Protein AF-A0A261R756-F1 (afdb_monomer_lite)

Radius of gyration: 45.89 Å; chains: 1; bounding box: 58×27×134 Å

pLDDT: mean 77.98, std 18.84, range [39.12, 98.19]

Secondary structure (DSSP, 8-state):
--------SSSSSTTS--S-----PPP--------------------HHHH-------TT----HHHHHHHHHHHHHHHHHH---PPP-

Sequence (89 aa):
MLSINGARAVSIVAALALSGCAVTQPPRSEPQTLEPEVVVKTRIIDRSCTWFKPVYLLPTDVLGDPTAKTIVGNNEAGVQHCGWKPPSR

Foldseek 3Di:
DDDDDDDDPPPPPPPPPPPDPPPPPDPPDDPPPCDPDDDDDDDDDDCCLVPDDQDDDDPPDDDDPVVVVVSVVSQVVCVVPNVHDDDDD

Structure (mmCIF, N/CA/C/O backbone):
data_AF-A0A261R756-F1
#
_entry.id   AF-A0A261R756-F1
#
loop_
_atom_site.group_PDB
_atom_site.id
_atom_site.type_symbol
_atom_site.label_atom_id
_atom_site.label_alt_id
_atom_site.label_comp_id
_atom_site.label_asym_id
_atom_site.label_entity_id
_atom_site.label_seq_id
_atom_site.pdbx_PDB_ins_code
_atom_site.Cartn_x
_atom_site.Cartn_y
_atom_site.Cartn_z
_atom_site.occupancy
_atom_site.B_iso_or_equiv
_atom_site.auth_seq_id
_atom_site.auth_comp_id
_atom_site.auth_asym_id
_atom_site.auth_atom_id
_atom_site.pdbx_PDB_model_num
ATOM 1 N N . MET A 1 1 ? -24.643 -12.691 113.644 1.00 47.16 1 MET A N 1
ATOM 2 C CA . MET A 1 1 ? -26.031 -13.155 113.411 1.00 47.16 1 MET A CA 1
ATOM 3 C C . MET A 1 1 ? -26.985 -12.024 113.784 1.00 47.16 1 MET A C 1
ATOM 5 O O . MET A 1 1 ? -26.633 -11.281 114.688 1.00 47.16 1 MET A O 1
ATOM 9 N N . LEU A 1 2 ? -28.144 -11.954 113.105 1.00 39.50 2 LEU A N 1
ATOM 10 C CA . LEU A 1 2 ? -29.199 -10.909 113.073 1.00 39.50 2 LEU A CA 1
ATOM 11 C C . LEU A 1 2 ? -28.895 -9.663 112.209 1.00 39.50 2 LEU A C 1
ATOM 13 O O . LEU A 1 2 ? -27.780 -9.174 112.246 1.00 39.50 2 LEU A O 1
ATOM 17 N N . SER A 1 3 ? -29.823 -9.013 111.495 1.00 39.12 3 SER A N 1
ATOM 18 C CA . SER A 1 3 ? -31.182 -9.301 110.983 1.00 39.12 3 SER A CA 1
ATOM 19 C C . SER A 1 3 ? -31.779 -7.966 110.479 1.00 39.12 3 SER A C 1
ATOM 21 O O . SER A 1 3 ? -31.753 -7.005 111.234 1.00 39.12 3 SER A O 1
ATOM 23 N N . ILE A 1 4 ? -32.350 -7.971 109.262 1.00 55.34 4 ILE A N 1
ATOM 24 C CA . ILE A 1 4 ? -33.479 -7.175 108.700 1.00 55.34 4 ILE A CA 1
ATOM 25 C C . ILE A 1 4 ? -33.464 -5.622 108.802 1.00 55.34 4 ILE A C 1
ATOM 27 O O . ILE A 1 4 ? -33.353 -5.066 109.886 1.00 55.34 4 ILE A O 1
ATOM 31 N N . ASN A 1 5 ? -33.717 -4.951 107.655 1.00 45.09 5 ASN A N 1
ATOM 32 C CA . ASN A 1 5 ? -34.586 -3.763 107.393 1.00 45.09 5 ASN A CA 1
ATOM 33 C C . ASN A 1 5 ? -33.970 -2.888 106.268 1.00 45.09 5 ASN A C 1
ATOM 35 O O . ASN A 1 5 ? -32.771 -2.669 106.264 1.00 45.09 5 ASN A O 1
ATOM 39 N N . GLY A 1 6 ? -34.663 -2.334 105.270 1.00 43.44 6 GLY A N 1
ATOM 40 C CA . GLY A 1 6 ? -36.092 -2.170 105.045 1.00 43.44 6 GLY A CA 1
ATOM 41 C C . GLY A 1 6 ? -36.362 -1.856 103.566 1.00 43.44 6 GLY A C 1
ATOM 42 O O . GLY A 1 6 ? -35.937 -0.840 103.021 1.00 43.44 6 GLY A O 1
ATOM 43 N N . ALA A 1 7 ? -37.096 -2.760 102.926 1.00 52.25 7 ALA A N 1
ATOM 44 C CA . ALA A 1 7 ? -37.528 -2.724 101.536 1.00 52.25 7 ALA A CA 1
ATOM 45 C C . ALA A 1 7 ? -38.689 -1.733 101.299 1.00 52.25 7 ALA A C 1
ATOM 47 O O . ALA A 1 7 ? -39.801 -2.142 100.974 1.00 52.25 7 ALA A O 1
ATOM 48 N N . ARG A 1 8 ? -38.4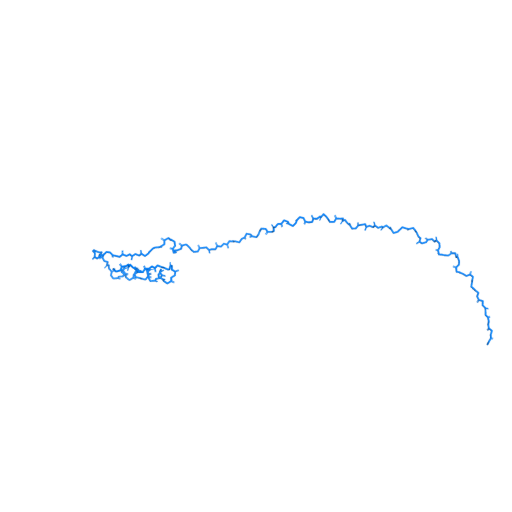74 -0.424 101.496 1.00 51.06 8 ARG A N 1
ATOM 49 C CA . ARG A 1 8 ? -39.556 0.583 101.380 1.00 51.06 8 ARG A CA 1
ATOM 50 C C . ARG A 1 8 ? -39.283 1.773 100.457 1.00 51.06 8 ARG A C 1
ATOM 52 O O . ARG A 1 8 ? -40.012 2.753 100.516 1.00 51.06 8 ARG A O 1
ATOM 59 N N . ALA A 1 9 ? -38.299 1.684 99.565 1.00 47.06 9 ALA A N 1
ATOM 60 C CA . ALA A 1 9 ? -37.992 2.769 98.623 1.00 47.06 9 ALA A CA 1
ATOM 61 C C . ALA A 1 9 ? -38.173 2.390 97.140 1.00 47.06 9 ALA A C 1
ATOM 63 O O . ALA A 1 9 ? -37.657 3.078 96.269 1.00 47.06 9 ALA A O 1
ATOM 64 N N . VAL A 1 10 ? -38.875 1.293 96.830 1.00 54.25 10 VAL A N 1
ATOM 65 C CA . VAL A 1 10 ? -38.903 0.734 95.459 1.00 54.25 10 VAL A CA 1
ATOM 66 C C . VAL A 1 10 ? -40.190 1.063 94.678 1.00 54.25 10 VAL A C 1
ATOM 68 O O . VAL A 1 10 ? -40.276 0.760 93.495 1.00 54.25 10 VAL A O 1
ATOM 71 N N . SER A 1 11 ? -41.191 1.731 95.267 1.00 54.12 11 SER A N 1
ATOM 72 C CA . SER A 1 11 ? -42.540 1.762 94.660 1.00 54.12 11 SER A CA 1
ATOM 73 C C . SER A 1 11 ? -43.012 3.035 93.942 1.00 54.12 11 SER A C 1
ATOM 75 O O . SER A 1 11 ? -44.113 2.987 93.408 1.00 54.12 11 SER A O 1
ATOM 77 N N . ILE A 1 12 ? -42.278 4.157 93.860 1.00 53.47 12 ILE A N 1
ATOM 78 C CA . ILE A 1 12 ? -42.857 5.403 93.276 1.00 53.47 12 ILE A CA 1
ATOM 79 C C . ILE A 1 12 ? -41.918 6.142 92.302 1.00 53.47 12 ILE A C 1
ATOM 81 O O . ILE A 1 12 ? -41.966 7.358 92.185 1.00 53.47 12 ILE A O 1
ATOM 85 N N . VAL A 1 13 ? -41.044 5.440 91.571 1.00 53.06 13 VAL A N 1
ATOM 8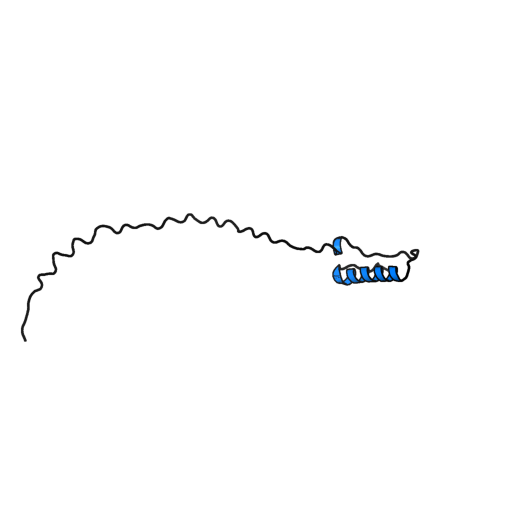6 C CA . VAL A 1 13 ? -40.244 6.086 90.494 1.00 53.06 13 VAL A CA 1
ATOM 87 C C . VAL A 1 13 ? -40.386 5.384 89.134 1.00 53.06 13 VAL A C 1
ATOM 89 O O . VAL A 1 13 ? -39.993 5.926 88.108 1.00 53.06 13 VAL A O 1
ATOM 92 N N . ALA A 1 14 ? -41.039 4.221 89.067 1.00 52.06 14 ALA A N 1
ATOM 93 C CA . ALA A 1 14 ? -41.095 3.412 87.845 1.00 52.06 14 ALA A CA 1
ATOM 94 C C . ALA A 1 14 ? -42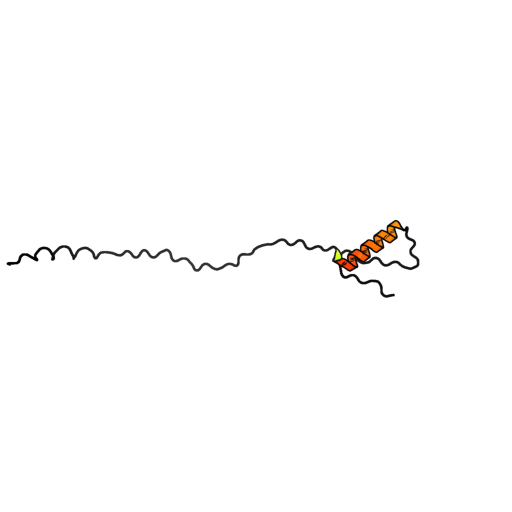.293 3.697 86.908 1.00 52.06 14 ALA A C 1
ATOM 96 O O . ALA A 1 14 ? -42.481 2.967 85.940 1.00 52.06 14 ALA A O 1
ATOM 97 N N . ALA A 1 15 ? -43.112 4.726 87.165 1.00 54.31 15 ALA A N 1
ATOM 98 C CA . ALA A 1 15 ? -44.366 4.948 86.424 1.00 54.31 15 ALA A CA 1
ATOM 99 C C . ALA A 1 15 ? -44.354 6.119 85.416 1.00 54.31 15 ALA A C 1
ATOM 101 O O . ALA A 1 15 ? -45.367 6.359 84.768 1.00 54.31 15 ALA A O 1
ATOM 102 N N . LEU A 1 16 ? -43.241 6.847 85.246 1.00 55.28 16 LEU A N 1
ATOM 103 C CA . LEU A 1 16 ? -43.196 8.069 84.416 1.00 55.28 16 LEU A CA 1
ATOM 104 C C . LEU A 1 16 ? -42.345 7.965 83.134 1.00 55.28 16 LEU A C 1
ATOM 106 O O . LEU A 1 16 ? -42.130 8.972 82.470 1.00 55.28 16 LEU A O 1
ATOM 110 N N . ALA A 1 17 ? -41.884 6.774 82.740 1.00 57.25 17 ALA A N 1
ATOM 111 C CA . ALA A 1 17 ? -40.939 6.611 81.623 1.00 57.25 17 ALA A CA 1
ATOM 112 C C . ALA A 1 17 ? -41.525 5.950 80.355 1.00 57.25 17 ALA A C 1
ATOM 114 O O . ALA A 1 17 ? -40.794 5.304 79.611 1.00 57.25 17 ALA A O 1
ATOM 115 N N . LEU A 1 18 ? -42.833 6.076 80.099 1.00 56.47 18 LEU A N 1
ATOM 116 C CA . LEU A 1 18 ? -43.505 5.412 78.963 1.00 56.47 18 LEU A CA 1
ATOM 117 C C . LEU A 1 18 ? -44.185 6.369 77.967 1.00 56.47 18 LEU A C 1
ATOM 119 O O . LEU A 1 18 ? -45.069 5.954 77.222 1.00 56.47 18 LEU A O 1
ATOM 123 N N . SER A 1 19 ? -43.762 7.634 77.884 1.00 60.16 19 SER A N 1
ATOM 124 C CA . SER A 1 19 ? -44.191 8.525 76.798 1.00 60.16 19 SER A CA 1
ATOM 125 C C . SER A 1 19 ? -43.129 8.635 75.698 1.00 60.16 19 SER A C 1
ATOM 127 O O . SER A 1 19 ? -42.207 9.441 75.790 1.00 60.16 19 SER A O 1
ATOM 129 N N . GLY A 1 20 ? -43.322 7.855 74.630 1.00 56.91 20 GLY A N 1
ATOM 130 C CA . GLY A 1 20 ? -42.996 8.270 73.263 1.00 56.91 20 GLY A CA 1
ATOM 131 C C . GLY A 1 20 ? -41.642 7.842 72.694 1.00 56.91 20 GLY A C 1
ATOM 132 O O . GLY A 1 20 ? -40.731 8.655 72.578 1.00 56.91 20 GLY A O 1
ATOM 133 N N . CYS A 1 21 ? -41.551 6.619 72.166 1.00 60.53 21 CYS A N 1
ATOM 134 C CA . CYS A 1 21 ? -40.658 6.380 71.033 1.00 60.53 21 CYS A CA 1
ATOM 135 C C . CYS A 1 21 ? -41.279 7.062 69.806 1.00 60.53 21 CYS A C 1
ATOM 137 O O . CYS A 1 21 ? -42.167 6.502 69.166 1.00 60.53 21 CYS A O 1
ATOM 139 N N . ALA A 1 22 ? -40.840 8.277 69.481 1.00 59.22 22 ALA A N 1
ATOM 140 C CA . ALA A 1 22 ? -41.040 8.808 68.141 1.00 59.22 22 ALA A CA 1
ATOM 141 C C . ALA A 1 22 ? -40.227 7.925 67.184 1.00 59.22 22 ALA A C 1
ATOM 143 O O . ALA A 1 22 ? -39.002 8.017 67.122 1.00 59.22 22 ALA A O 1
ATOM 144 N N . VAL A 1 23 ? -40.904 7.010 66.486 1.00 59.66 23 VAL A N 1
ATOM 145 C CA . VAL A 1 23 ? -40.310 6.288 65.362 1.00 59.66 23 VAL A CA 1
ATOM 146 C C . VAL A 1 23 ? -40.149 7.312 64.238 1.00 59.66 23 VAL A C 1
ATOM 148 O O . VAL A 1 23 ? -41.070 7.623 63.488 1.00 59.66 23 VAL A O 1
ATOM 151 N N . THR A 1 24 ? -38.973 7.924 64.166 1.00 59.81 24 THR A N 1
ATOM 152 C CA . THR A 1 24 ? -38.566 8.666 62.976 1.00 59.81 24 THR A CA 1
ATOM 153 C C . THR A 1 24 ? -38.252 7.612 61.926 1.00 59.81 24 THR A C 1
ATOM 155 O O . THR A 1 24 ? -37.178 7.012 61.944 1.00 59.81 24 THR A O 1
ATOM 158 N N . GLN A 1 25 ? -39.212 7.307 61.048 1.00 63.41 25 GLN A N 1
ATOM 159 C CA . GLN A 1 25 ? -38.902 6.509 59.866 1.00 63.41 25 GLN A CA 1
ATOM 160 C C . GLN A 1 25 ? -37.819 7.264 59.078 1.00 63.41 25 GLN A C 1
ATOM 162 O O . GLN A 1 25 ? -38.007 8.455 58.810 1.00 63.41 25 GLN A O 1
ATOM 167 N N . PRO A 1 26 ? -36.692 6.626 58.709 1.00 65.56 26 PRO A N 1
ATOM 168 C CA . PRO A 1 26 ? -35.794 7.228 57.737 1.00 65.56 26 PRO A CA 1
ATOM 169 C C . PRO A 1 26 ? -36.602 7.534 56.468 1.00 65.56 26 PRO A C 1
ATOM 171 O O . PRO A 1 26 ? -37.544 6.789 56.163 1.00 65.56 26 PRO A O 1
ATOM 174 N N . PRO A 1 27 ? -36.290 8.626 55.747 1.00 58.91 27 PRO A N 1
ATOM 175 C CA . PRO A 1 27 ? -36.960 8.924 54.491 1.00 58.91 27 PRO A CA 1
ATOM 176 C C . PRO A 1 27 ? -36.917 7.668 53.623 1.00 58.91 27 PRO A C 1
ATOM 178 O O . PRO A 1 27 ? -35.848 7.100 53.397 1.00 58.91 27 PRO A O 1
ATOM 181 N N . ARG A 1 28 ? -38.099 7.191 53.216 1.00 57.81 28 ARG A N 1
ATOM 182 C CA . ARG A 1 28 ? -38.237 6.088 52.266 1.00 57.81 28 ARG A CA 1
ATOM 183 C C . ARG A 1 28 ? -37.471 6.511 51.020 1.00 57.81 28 ARG A C 1
ATOM 185 O O . ARG A 1 28 ? -37.931 7.386 50.294 1.00 57.81 28 ARG A O 1
ATOM 192 N N . SER A 1 29 ? -36.303 5.916 50.807 1.00 63.47 29 SER A N 1
ATOM 193 C CA . SER A 1 29 ? -35.603 5.986 49.537 1.00 63.47 29 SER A CA 1
ATOM 194 C C . SER A 1 29 ? -36.572 5.470 48.480 1.00 63.47 29 SER A C 1
ATOM 196 O O . SER A 1 29 ? -37.075 4.347 48.590 1.00 63.47 29 SER A O 1
ATOM 198 N N . GLU A 1 30 ? -36.891 6.310 47.496 1.00 66.44 30 GLU A N 1
ATOM 199 C CA . GLU A 1 30 ? -37.533 5.843 46.272 1.00 66.44 30 GLU A CA 1
ATOM 200 C C . GLU A 1 30 ? -36.732 4.653 45.724 1.00 66.44 30 GLU A C 1
ATOM 202 O O . GLU A 1 30 ? -35.500 4.635 45.860 1.00 66.44 30 GLU A O 1
ATOM 207 N N . PRO A 1 31 ? -37.392 3.643 45.130 1.00 61.09 31 PRO A N 1
ATOM 208 C CA . PRO A 1 31 ? -36.691 2.625 44.370 1.00 61.09 31 PRO A CA 1
ATOM 209 C C . PRO A 1 31 ? -35.820 3.345 43.345 1.00 61.09 31 PRO A C 1
ATOM 211 O O . PRO A 1 31 ? -36.337 4.008 42.449 1.00 61.09 31 PRO A O 1
ATOM 214 N N . GLN A 1 32 ? -34.503 3.270 43.521 1.00 62.81 32 GLN A N 1
ATOM 215 C CA . GLN A 1 32 ? -33.563 3.797 42.550 1.00 62.81 32 GLN A CA 1
ATOM 216 C C . GLN A 1 32 ? -33.800 3.009 41.267 1.00 62.81 32 GLN A C 1
ATOM 218 O O . GLN A 1 32 ? -33.436 1.835 41.174 1.00 62.81 32 GLN A O 1
ATOM 223 N N . THR A 1 33 ? -34.480 3.629 40.306 1.00 62.81 33 THR A N 1
ATOM 224 C CA . THR A 1 33 ? -34.507 3.146 38.933 1.00 62.81 33 THR A CA 1
ATOM 225 C C . THR A 1 33 ? -33.048 3.034 38.514 1.00 62.81 33 THR A C 1
ATOM 227 O O . THR A 1 33 ? -32.352 4.040 38.406 1.00 62.81 33 THR A O 1
ATOM 230 N N . LEU A 1 34 ? -32.563 1.800 38.378 1.00 68.62 34 LEU A N 1
ATOM 231 C CA . LEU A 1 34 ? -31.242 1.488 37.847 1.00 68.62 34 LEU A CA 1
ATOM 232 C C . LEU A 1 34 ? -31.252 1.872 36.365 1.00 68.62 34 LEU A C 1
ATOM 234 O O . LEU A 1 34 ? -31.447 1.023 35.496 1.00 68.62 34 LEU A O 1
ATOM 238 N N . GLU A 1 35 ? -31.132 3.164 36.072 1.00 75.75 35 GLU A N 1
ATOM 239 C CA . GLU A 1 35 ? -30.882 3.606 34.710 1.00 75.75 35 GLU A CA 1
ATOM 240 C C . GLU A 1 35 ? -29.505 3.066 34.297 1.00 75.75 35 GLU A C 1
ATOM 242 O O . GLU A 1 35 ? -28.531 3.226 35.040 1.00 75.75 35 GLU A O 1
ATOM 247 N N . PRO A 1 36 ? -29.402 2.358 33.160 1.00 83.81 36 PRO A N 1
ATOM 248 C CA . PRO A 1 36 ? -28.133 1.802 32.721 1.00 83.81 36 PRO A CA 1
ATOM 249 C C . PRO A 1 36 ? -27.138 2.934 32.441 1.00 83.81 36 PRO A C 1
ATOM 251 O O . PRO A 1 36 ? -27.400 3.818 31.626 1.00 83.81 36 PRO A O 1
ATOM 254 N N . GLU A 1 37 ? -25.976 2.890 33.096 1.00 85.06 37 GLU A N 1
ATOM 255 C CA . GLU A 1 37 ? -24.887 3.837 32.854 1.00 85.06 37 GLU A CA 1
ATOM 256 C C . GLU A 1 37 ? -24.340 3.649 31.429 1.00 85.06 37 GLU A C 1
ATOM 258 O O . GLU A 1 37 ? -23.738 2.625 31.090 1.00 85.06 37 GLU A O 1
ATOM 263 N N . VAL A 1 38 ? -24.556 4.645 30.567 1.00 87.19 38 VAL A N 1
ATOM 264 C CA . VAL A 1 38 ? -24.051 4.636 29.190 1.00 87.19 38 VAL A CA 1
ATOM 265 C C . VAL A 1 38 ? -22.616 5.159 29.174 1.00 87.19 38 VAL A C 1
ATOM 267 O O . VAL A 1 38 ? -22.374 6.364 29.163 1.00 87.19 38 VAL A O 1
ATOM 270 N N . VAL A 1 39 ? -21.644 4.246 29.118 1.00 89.44 39 VAL A N 1
ATOM 271 C CA . VAL A 1 39 ? -20.225 4.602 28.962 1.00 89.44 39 VAL A CA 1
ATOM 272 C C . VAL A 1 39 ? -19.867 4.711 27.478 1.00 89.44 39 VAL A C 1
ATOM 274 O O . VAL A 1 39 ? -19.768 3.710 26.764 1.00 89.44 39 VAL A O 1
ATOM 277 N N . VAL A 1 40 ? -19.619 5.933 27.003 1.00 92.00 40 VAL A N 1
ATOM 278 C CA . VAL A 1 40 ? -19.151 6.177 25.630 1.00 92.00 40 VAL A CA 1
ATOM 279 C C . VAL A 1 40 ? -17.645 5.923 25.546 1.00 92.00 40 VAL A C 1
ATOM 281 O O . VAL A 1 40 ? -16.851 6.599 26.196 1.00 92.00 40 VAL A O 1
ATOM 284 N N . LYS A 1 41 ? -17.231 4.961 24.710 1.00 93.56 41 LYS A N 1
ATOM 285 C CA . LYS A 1 41 ? -15.814 4.662 24.456 1.00 93.56 41 LYS A CA 1
ATOM 286 C C . LYS A 1 41 ? -15.464 4.818 22.984 1.00 93.56 41 LYS A C 1
ATOM 288 O O . LYS A 1 41 ? -15.909 4.039 22.143 1.00 93.56 41 LYS A O 1
ATOM 293 N N . THR A 1 42 ? -14.585 5.770 22.693 1.00 95.19 42 THR A N 1
ATOM 294 C CA . THR A 1 42 ? -14.014 5.941 21.355 1.00 95.19 42 THR A CA 1
ATOM 295 C C . THR A 1 42 ? -13.125 4.750 21.000 1.00 95.19 42 THR A C 1
ATOM 297 O O . THR A 1 42 ? -12.317 4.283 21.808 1.00 95.19 42 THR A O 1
ATOM 300 N N . ARG A 1 43 ? -13.267 4.251 19.771 1.00 92.75 43 ARG A N 1
ATOM 301 C CA . ARG A 1 43 ? -12.392 3.230 19.187 1.00 92.75 43 ARG A CA 1
ATOM 302 C C . ARG A 1 43 ? -11.678 3.829 17.986 1.00 92.75 43 ARG A C 1
ATOM 304 O O . ARG A 1 43 ? -12.323 4.435 17.135 1.00 92.75 43 ARG A O 1
ATOM 311 N N . ILE A 1 44 ? -10.368 3.624 17.906 1.00 93.06 44 ILE A N 1
ATOM 312 C CA . ILE A 1 44 ? -9.614 3.861 16.675 1.00 93.06 44 ILE A CA 1
ATOM 313 C C . ILE A 1 44 ? -9.713 2.576 15.857 1.00 93.06 44 ILE A C 1
ATOM 315 O O . ILE A 1 44 ? -9.332 1.509 16.334 1.00 93.06 44 ILE A O 1
ATOM 319 N N . ILE A 1 45 ? -10.276 2.679 14.657 1.00 90.69 45 ILE A N 1
ATOM 320 C CA . ILE A 1 45 ? -10.381 1.570 13.710 1.00 90.69 45 ILE A CA 1
ATOM 321 C C . ILE A 1 45 ? -9.464 1.911 12.544 1.00 90.69 45 ILE A C 1
ATOM 323 O O . ILE A 1 45 ? -9.754 2.853 11.805 1.00 90.69 45 ILE A O 1
ATOM 327 N N . ASP A 1 46 ? -8.380 1.156 12.378 1.00 89.81 46 ASP A N 1
ATOM 328 C CA . ASP A 1 46 ? -7.576 1.262 11.167 1.00 89.81 46 ASP A CA 1
ATOM 329 C C . ASP A 1 46 ? -8.379 0.711 9.979 1.00 89.81 46 ASP A C 1
ATOM 331 O O . ASP A 1 46 ? -8.871 -0.418 10.001 1.00 89.81 46 ASP A O 1
ATOM 335 N N . ARG A 1 47 ? -8.557 1.546 8.954 1.00 93.75 47 ARG A N 1
ATOM 336 C CA . ARG A 1 47 ? -9.267 1.204 7.714 1.00 93.75 47 ARG A CA 1
ATOM 337 C C . ARG A 1 47 ? -8.321 1.046 6.526 1.00 93.75 47 ARG A C 1
ATOM 339 O O . ARG A 1 47 ? -8.799 0.896 5.402 1.00 93.75 47 ARG A O 1
ATOM 346 N N . SER A 1 48 ? -7.009 1.041 6.761 1.00 92.62 48 SER A N 1
ATOM 347 C CA . SER A 1 48 ? -5.971 0.901 5.738 1.00 92.62 48 SER A CA 1
ATOM 348 C C . SER A 1 48 ? -6.240 -0.287 4.807 1.00 92.62 48 SER A C 1
ATOM 350 O O . SER A 1 48 ? -6.388 -0.097 3.603 1.00 92.62 48 SER A O 1
ATOM 352 N N . CYS A 1 49 ? -6.455 -1.488 5.346 1.00 93.75 49 CYS A N 1
ATOM 353 C CA . CYS A 1 49 ? -6.735 -2.694 4.554 1.00 93.75 49 CYS A CA 1
ATOM 354 C C . CYS A 1 49 ? -8.041 -2.631 3.731 1.00 93.75 49 CYS A C 1
ATOM 356 O O . CYS A 1 49 ? -8.212 -3.364 2.749 1.00 93.75 49 CYS A O 1
ATOM 358 N N . THR A 1 50 ? -8.980 -1.762 4.114 1.00 93.44 50 THR A N 1
ATOM 359 C CA . THR A 1 50 ? -10.221 -1.539 3.362 1.00 93.44 50 THR A CA 1
ATOM 360 C C . THR A 1 50 ? -9.968 -0.655 2.146 1.00 93.44 50 THR A C 1
ATOM 362 O O . THR A 1 50 ? -10.521 -0.936 1.081 1.00 93.44 50 THR A O 1
ATOM 365 N N . TRP A 1 51 ? -9.133 0.375 2.293 1.00 92.50 51 TRP A N 1
ATOM 366 C CA . TRP A 1 51 ? -8.864 1.373 1.255 1.00 92.50 51 TRP A CA 1
ATOM 367 C C . TRP A 1 51 ? -7.754 0.963 0.294 1.00 92.50 51 TRP A C 1
ATOM 369 O O . TRP A 1 51 ? -7.895 1.149 -0.912 1.00 92.50 51 TRP A O 1
ATOM 379 N N . PHE A 1 52 ? -6.682 0.367 0.805 1.00 94.25 52 PHE A N 1
ATOM 380 C CA . PHE A 1 52 ? -5.604 -0.148 -0.026 1.00 94.25 52 PHE A CA 1
ATOM 381 C C . PHE A 1 52 ? -5.961 -1.528 -0.581 1.00 94.25 52 PHE A C 1
ATOM 383 O O . PHE A 1 52 ? -6.695 -2.310 0.037 1.00 94.25 52 PHE A O 1
ATOM 390 N N . LYS A 1 53 ? -5.448 -1.816 -1.777 1.00 93.12 53 LYS A N 1
ATOM 391 C CA . LYS A 1 53 ? -5.605 -3.090 -2.481 1.00 93.12 53 LYS A CA 1
ATOM 392 C C . LYS A 1 53 ? -4.265 -3.511 -3.086 1.00 93.12 53 LYS A C 1
ATOM 394 O O . LYS A 1 53 ? -3.412 -2.646 -3.304 1.00 93.12 53 LYS A O 1
ATOM 399 N N . PRO A 1 54 ? -4.081 -4.810 -3.371 1.00 94.38 54 PRO A N 1
ATOM 400 C CA . PRO A 1 54 ? -2.918 -5.272 -4.113 1.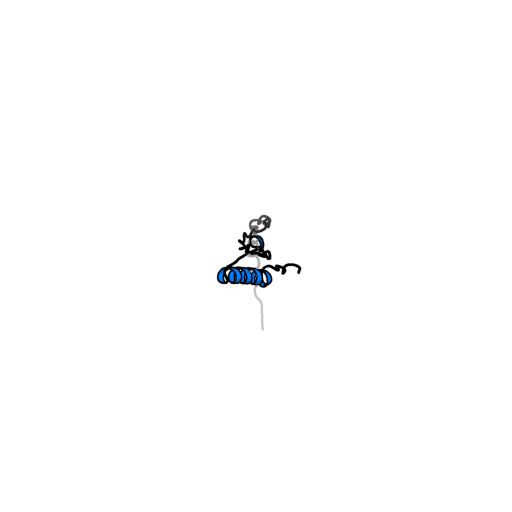00 94.38 54 PRO A CA 1
ATOM 401 C C . PRO A 1 54 ? -2.820 -4.577 -5.471 1.00 94.38 54 PRO A C 1
ATOM 403 O O . PRO A 1 54 ? -3.833 -4.387 -6.146 1.00 94.38 54 PRO A O 1
ATOM 406 N N . VAL A 1 55 ? -1.599 -4.254 -5.889 1.00 94.00 55 VAL A N 1
ATOM 407 C CA . VAL A 1 55 ? -1.314 -3.762 -7.240 1.00 94.00 55 VAL A CA 1
ATOM 408 C C . VAL A 1 55 ? -0.714 -4.907 -8.045 1.00 94.00 55 VAL A C 1
ATOM 410 O O . VAL A 1 55 ? 0.389 -5.362 -7.746 1.00 94.00 55 VAL A O 1
ATOM 413 N N . TYR A 1 56 ? -1.436 -5.386 -9.054 1.00 90.62 56 TYR A N 1
ATOM 414 C CA . TYR A 1 56 ? -0.932 -6.394 -9.983 1.00 90.62 56 TYR A CA 1
ATOM 415 C C . TYR A 1 56 ? -0.591 -5.741 -11.312 1.00 90.62 56 TYR A C 1
ATOM 417 O O . TYR A 1 56 ? -1.321 -4.872 -11.784 1.00 90.62 56 TYR A O 1
ATOM 425 N N . LEU A 1 57 ? 0.524 -6.172 -11.887 1.00 90.44 57 LEU A N 1
ATOM 426 C CA . LEU A 1 57 ? 1.052 -5.632 -13.129 1.00 90.44 57 LEU A CA 1
ATOM 427 C C . LEU A 1 57 ? 0.685 -6.544 -14.292 1.00 90.44 57 LEU A C 1
ATOM 429 O O . LEU A 1 57 ? 0.668 -7.771 -14.153 1.00 90.44 57 LEU A O 1
ATOM 433 N N . LEU A 1 58 ? 0.422 -5.936 -15.441 1.00 90.44 58 LEU A N 1
ATOM 434 C CA . LEU A 1 58 ? 0.331 -6.630 -16.712 1.00 90.44 58 LEU A CA 1
ATOM 435 C C . LEU A 1 58 ? 1.738 -6.854 -17.285 1.00 90.44 58 LEU A C 1
ATOM 437 O O . LEU A 1 58 ? 2.643 -6.057 -17.039 1.00 90.44 58 LEU A O 1
ATOM 441 N N . PRO A 1 59 ? 1.933 -7.883 -18.128 1.00 89.31 59 PRO A N 1
ATOM 442 C CA . PRO A 1 59 ? 3.214 -8.104 -18.803 1.00 89.31 59 PRO A CA 1
ATOM 443 C C . PRO A 1 59 ? 3.679 -6.933 -19.685 1.00 89.31 59 PRO A C 1
ATOM 445 O O . PRO A 1 59 ? 4.850 -6.861 -20.041 1.00 89.31 59 PRO A O 1
ATOM 448 N N . THR A 1 60 ? 2.764 -6.041 -20.068 1.00 95.25 60 THR A N 1
ATOM 449 C CA . THR A 1 60 ? 3.036 -4.852 -20.886 1.00 95.25 60 THR A CA 1
ATOM 450 C C . THR A 1 60 ? 3.461 -3.628 -20.074 1.00 95.25 60 THR A C 1
ATOM 452 O O . THR A 1 60 ? 3.817 -2.614 -20.672 1.00 95.25 60 THR A O 1
ATOM 455 N N . ASP A 1 61 ? 3.408 -3.686 -18.742 1.00 94.19 61 ASP A N 1
ATOM 456 C CA . ASP A 1 61 ? 3.758 -2.548 -17.895 1.00 94.19 61 ASP A CA 1
ATOM 457 C C . ASP A 1 61 ? 5.279 -2.354 -17.844 1.00 94.19 61 ASP A C 1
ATOM 459 O O . ASP A 1 61 ? 6.036 -3.285 -17.566 1.00 94.19 61 ASP A O 1
ATOM 463 N N . VAL A 1 62 ? 5.736 -1.120 -18.073 1.00 95.06 62 VAL A N 1
ATOM 464 C CA . VAL A 1 62 ? 7.152 -0.744 -17.956 1.00 95.06 62 VAL A CA 1
ATOM 465 C C . VAL A 1 62 ? 7.326 0.128 -16.720 1.00 95.06 62 VAL A C 1
ATOM 467 O O . VAL A 1 62 ? 6.842 1.258 -16.669 1.00 95.06 62 VAL A O 1
ATOM 470 N N . LEU A 1 63 ? 8.032 -0.400 -15.721 1.00 95.94 63 LEU A N 1
ATOM 471 C CA . LEU A 1 63 ? 8.317 0.288 -14.465 1.00 95.94 63 LEU A CA 1
ATOM 472 C C . LEU A 1 63 ? 9.819 0.453 -14.268 1.00 95.94 63 LEU A C 1
ATOM 474 O O . LEU A 1 63 ? 10.605 -0.414 -14.638 1.00 95.94 63 LEU A O 1
ATOM 478 N N . GLY A 1 64 ? 10.210 1.541 -13.607 1.00 97.75 64 GLY A N 1
ATOM 479 C CA . GLY A 1 64 ? 11.551 1.635 -13.041 1.00 97.75 64 GLY A CA 1
ATOM 480 C C . GLY A 1 64 ? 11.696 0.737 -11.809 1.00 97.75 64 GLY A C 1
ATOM 481 O O . GLY A 1 64 ? 10.754 0.599 -11.022 1.00 97.75 64 GLY A O 1
ATOM 482 N N . ASP A 1 65 ? 12.899 0.199 -11.595 1.00 97.44 65 ASP A N 1
ATOM 483 C CA . ASP A 1 65 ? 13.225 -0.656 -10.444 1.00 97.44 65 ASP A CA 1
ATOM 484 C C . ASP A 1 65 ? 12.787 -0.085 -9.082 1.00 97.44 65 ASP A C 1
ATOM 486 O O . ASP A 1 65 ? 12.269 -0.853 -8.265 1.00 97.44 65 ASP A O 1
ATOM 490 N N . PRO A 1 66 ? 12.947 1.225 -8.785 1.00 98.19 66 PRO A N 1
ATOM 491 C CA . PRO A 1 66 ? 12.502 1.772 -7.505 1.00 98.19 66 PRO A CA 1
ATOM 492 C C . PRO A 1 66 ? 10.989 1.635 -7.307 1.00 98.19 66 PRO A C 1
ATOM 494 O O . PRO A 1 66 ? 10.543 1.211 -6.244 1.00 98.19 66 PRO A O 1
ATOM 497 N N . THR A 1 67 ? 10.200 1.927 -8.343 1.00 98.06 67 THR A N 1
ATOM 498 C CA . THR A 1 67 ? 8.736 1.818 -8.303 1.00 98.06 67 THR A CA 1
ATOM 499 C C . THR A 1 67 ? 8.295 0.367 -8.164 1.00 98.06 67 THR A C 1
ATOM 501 O O . THR A 1 67 ? 7.426 0.069 -7.344 1.00 98.06 67 THR A O 1
ATOM 504 N N . ALA A 1 68 ? 8.923 -0.546 -8.911 1.00 96.31 68 ALA A N 1
ATOM 505 C CA . ALA A 1 68 ? 8.641 -1.974 -8.808 1.00 96.31 68 ALA A CA 1
ATOM 506 C C . ALA A 1 68 ? 8.863 -2.487 -7.374 1.00 96.31 68 ALA A C 1
ATOM 508 O O . ALA A 1 68 ? 8.004 -3.175 -6.823 1.00 96.31 68 ALA A O 1
ATOM 509 N N . LYS A 1 69 ? 9.960 -2.076 -6.721 1.00 97.38 69 LYS A N 1
ATOM 510 C CA . LYS A 1 69 ? 10.246 -2.427 -5.319 1.00 97.38 69 LYS A CA 1
ATOM 511 C C . LYS A 1 69 ? 9.193 -1.892 -4.351 1.00 97.38 69 LYS A C 1
ATOM 513 O O . LYS A 1 69 ? 8.778 -2.617 -3.451 1.00 97.38 69 LYS A O 1
ATOM 518 N N . THR A 1 70 ? 8.727 -0.656 -4.537 1.00 97.69 70 THR A N 1
ATOM 519 C CA . THR A 1 70 ? 7.657 -0.089 -3.701 1.00 97.69 70 THR A CA 1
ATOM 520 C C . THR A 1 70 ? 6.353 -0.876 -3.834 1.00 97.69 70 THR A C 1
ATOM 522 O O . THR A 1 70 ? 5.704 -1.154 -2.827 1.00 97.69 70 THR A O 1
ATOM 525 N N . ILE A 1 71 ? 5.982 -1.276 -5.054 1.00 96.00 71 ILE A N 1
ATOM 526 C CA . ILE A 1 71 ? 4.772 -2.074 -5.300 1.00 96.00 71 ILE A CA 1
ATOM 527 C C . ILE A 1 71 ? 4.871 -3.443 -4.623 1.00 96.00 71 ILE A C 1
ATOM 529 O O . ILE A 1 71 ? 3.931 -3.859 -3.943 1.00 96.00 71 ILE A O 1
ATOM 533 N N . VAL A 1 72 ? 6.016 -4.117 -4.768 1.00 94.81 72 VAL A N 1
ATOM 534 C CA . VAL A 1 72 ? 6.273 -5.398 -4.098 1.00 94.81 72 VAL A CA 1
ATOM 535 C C . VAL A 1 72 ? 6.133 -5.241 -2.585 1.00 94.81 72 VAL A C 1
ATOM 537 O O . VAL A 1 72 ? 5.347 -5.969 -1.982 1.00 94.81 72 VAL A O 1
ATOM 540 N N . GLY A 1 73 ? 6.779 -4.234 -1.989 1.00 96.06 73 GLY A N 1
ATOM 541 C CA . GLY A 1 73 ? 6.692 -3.980 -0.550 1.00 96.06 73 GLY A CA 1
ATOM 542 C C . GLY A 1 73 ? 5.263 -3.713 -0.058 1.00 96.06 73 GLY A C 1
ATOM 543 O O . GLY A 1 73 ? 4.858 -4.251 0.971 1.00 96.06 73 GLY A O 1
ATOM 544 N N . ASN A 1 74 ? 4.460 -2.946 -0.806 1.00 95.94 74 ASN A N 1
ATOM 545 C CA . ASN A 1 74 ? 3.044 -2.728 -0.482 1.00 95.94 74 ASN A CA 1
ATOM 546 C C . ASN A 1 74 ? 2.250 -4.042 -0.482 1.00 95.94 74 ASN A C 1
ATOM 548 O O . ASN A 1 74 ? 1.486 -4.319 0.443 1.00 95.94 74 ASN A O 1
ATOM 552 N N . ASN A 1 75 ? 2.427 -4.857 -1.522 1.00 95.50 75 ASN A N 1
ATOM 553 C CA . ASN A 1 75 ? 1.699 -6.112 -1.650 1.00 95.50 75 ASN A CA 1
ATOM 554 C C . ASN A 1 75 ? 2.109 -7.116 -0.566 1.00 95.50 75 ASN A C 1
ATOM 556 O O . ASN A 1 75 ? 1.241 -7.773 0.003 1.00 95.50 75 ASN A O 1
ATOM 560 N N . GLU A 1 76 ? 3.400 -7.206 -0.242 1.00 95.12 76 GLU A N 1
ATOM 561 C CA . GLU A 1 76 ? 3.913 -8.048 0.842 1.00 95.12 76 GLU A CA 1
ATOM 562 C C . GLU A 1 76 ? 3.367 -7.614 2.206 1.00 95.12 76 GLU A C 1
ATOM 564 O O . GLU A 1 76 ? 2.887 -8.456 2.968 1.00 95.12 76 GLU A O 1
ATOM 569 N N . ALA A 1 77 ? 3.348 -6.308 2.492 1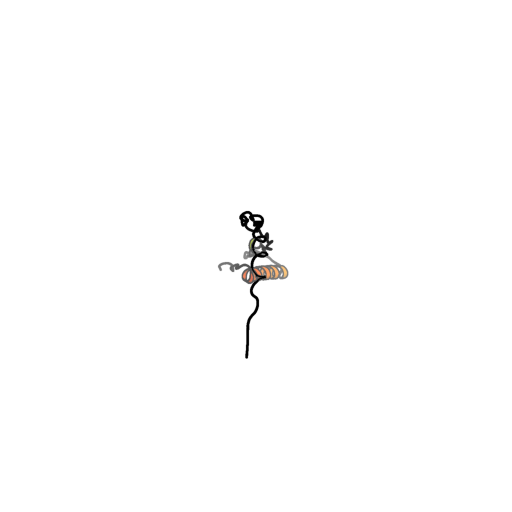.00 95.81 77 ALA A N 1
ATOM 570 C CA . ALA A 1 77 ? 2.743 -5.778 3.712 1.00 95.81 77 ALA A CA 1
ATOM 571 C C . ALA A 1 77 ? 1.248 -6.126 3.793 1.00 95.81 77 ALA A C 1
ATOM 573 O O . ALA A 1 77 ? 0.755 -6.560 4.834 1.00 95.81 77 ALA A O 1
ATOM 574 N N . GLY A 1 78 ? 0.517 -6.014 2.684 1.00 95.38 78 GLY A N 1
ATOM 575 C CA . GLY A 1 78 ? -0.891 -6.394 2.640 1.00 95.38 78 GLY A CA 1
ATOM 576 C C . GLY A 1 78 ? -1.140 -7.903 2.760 1.00 95.38 78 GLY A C 1
ATOM 577 O O . GLY A 1 78 ? -2.154 -8.309 3.329 1.00 95.38 78 GLY A O 1
ATOM 578 N N . VAL A 1 79 ? -0.218 -8.758 2.311 1.00 94.81 79 VAL A N 1
ATOM 579 C CA . VAL A 1 79 ? -0.273 -10.205 2.596 1.00 94.81 79 VAL A CA 1
ATOM 580 C C . VAL A 1 79 ? -0.118 -10.455 4.100 1.00 94.81 79 VAL A C 1
ATOM 582 O O . VAL A 1 79 ? -0.882 -11.235 4.667 1.00 94.81 79 VAL A O 1
ATOM 585 N N . GLN A 1 80 ? 0.823 -9.767 4.753 1.00 94.81 80 GLN A N 1
ATOM 586 C CA . GLN A 1 80 ? 1.116 -9.942 6.181 1.00 94.81 80 GLN A CA 1
ATOM 587 C C . GLN A 1 80 ? 0.021 -9.380 7.100 1.00 94.81 80 GLN A C 1
ATOM 589 O O . GLN A 1 80 ? -0.306 -9.998 8.111 1.00 94.81 80 GLN A O 1
ATOM 594 N N . HIS A 1 81 ? -0.554 -8.224 6.758 1.00 94.81 81 HIS A N 1
ATOM 595 C CA . HIS A 1 81 ? -1.453 -7.479 7.649 1.00 94.81 81 HIS A CA 1
ATOM 596 C C . HIS A 1 81 ? -2.918 -7.478 7.209 1.00 94.81 81 HIS A C 1
ATOM 598 O O . HIS A 1 81 ? -3.809 -7.377 8.049 1.00 94.81 81 HIS A O 1
ATOM 604 N N . CYS A 1 82 ? -3.182 -7.597 5.907 1.00 94.81 82 CYS A N 1
ATOM 605 C CA . CYS A 1 82 ? -4.516 -7.410 5.333 1.00 94.81 82 CYS A CA 1
ATOM 606 C C . CYS A 1 82 ? -5.119 -8.689 4.732 1.00 94.81 82 CYS A C 1
ATOM 608 O O . CYS A 1 82 ? -6.219 -8.643 4.178 1.00 94.81 82 CYS A O 1
ATOM 610 N N . GLY A 1 83 ? -4.419 -9.827 4.809 1.00 93.44 83 GLY A N 1
ATOM 611 C CA . GLY A 1 83 ? -4.891 -11.112 4.283 1.00 93.44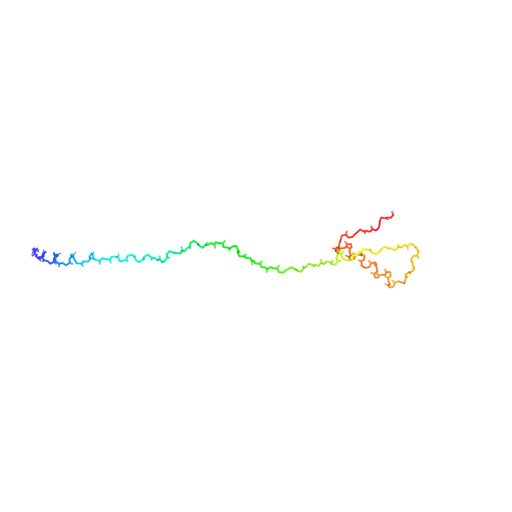 83 GLY A CA 1
ATOM 612 C C . GLY A 1 83 ? -5.009 -11.157 2.757 1.00 93.44 83 GLY A C 1
ATOM 613 O O . GLY A 1 83 ? -5.720 -12.015 2.222 1.00 93.44 83 GLY A O 1
ATOM 614 N N . TRP A 1 84 ? -4.341 -10.240 2.050 1.00 94.19 84 TRP A N 1
ATOM 615 C CA . TRP A 1 84 ? -4.341 -10.214 0.592 1.00 94.19 84 TRP A CA 1
ATOM 616 C C . TRP A 1 84 ? -3.757 -11.505 0.020 1.00 94.19 84 TRP A C 1
ATOM 618 O O . TRP A 1 84 ? -2.908 -12.158 0.630 1.00 94.19 84 TRP A O 1
ATOM 628 N N . LYS A 1 85 ? -4.235 -11.894 -1.162 1.00 88.50 85 LYS A N 1
ATOM 629 C CA . LYS A 1 85 ? -3.767 -13.094 -1.856 1.00 88.50 85 LYS A CA 1
ATOM 630 C C . LYS A 1 85 ? -2.856 -12.710 -3.018 1.00 88.50 85 LYS A C 1
ATOM 632 O O . LYS A 1 85 ? -3.059 -11.656 -3.617 1.00 88.50 85 LYS A O 1
ATOM 637 N N . PRO A 1 86 ? -1.845 -13.526 -3.345 1.00 81.31 86 PRO A N 1
ATOM 638 C CA . PRO A 1 86 ? -1.115 -13.356 -4.592 1.00 81.31 86 PRO A CA 1
ATOM 639 C C . PRO A 1 86 ? -2.064 -13.566 -5.786 1.00 81.31 86 PRO A C 1
ATOM 641 O O . PRO A 1 86 ? -3.085 -14.247 -5.636 1.00 81.31 86 PRO A O 1
ATOM 644 N N . PRO A 1 87 ? -1.750 -12.992 -6.959 1.00 77.94 87 PRO A N 1
ATOM 645 C CA . PRO A 1 87 ? -2.553 -13.219 -8.149 1.00 77.94 87 PRO A CA 1
ATOM 646 C C . PRO A 1 87 ? -2.513 -14.711 -8.499 1.00 77.94 87 PRO A C 1
ATOM 648 O O . PRO A 1 87 ? -1.478 -15.368 -8.347 1.00 77.94 87 PRO A O 1
ATOM 651 N N . SER A 1 88 ? -3.647 -15.261 -8.935 1.00 72.00 88 SER A N 1
ATOM 652 C CA . SER A 1 88 ? -3.681 -16.609 -9.500 1.00 72.00 88 SER A CA 1
ATOM 653 C C . SER A 1 88 ? -2.799 -16.625 -10.744 1.00 72.00 88 SER A C 1
ATOM 655 O O . SER A 1 88 ? -2.977 -15.780 -11.622 1.00 72.00 88 SER A O 1
ATOM 657 N N . ARG A 1 89 ? -1.829 -17.540 -10.766 1.00 57.44 89 ARG A N 1
ATOM 658 C CA . ARG A 1 89 ? -0.945 -17.751 -11.913 1.00 57.44 89 ARG A CA 1
ATOM 659 C C . ARG A 1 89 ? -1.734 -18.250 -13.119 1.00 57.44 89 ARG A C 1
ATOM 661 O O . ARG A 1 89 ? -2.661 -19.060 -12.896 1.00 57.44 89 ARG A O 1
#

Organism: NCBI:txid1416803